Protein AF-A0A971FZC8-F1 (afdb_monomer)

Nearest PDB structures (foldseek):
  7na0-assembly1_B  TM=6.298E-01  e=9.331E-02  Geobacter sulfurreducens PCA
  4nme-assembly1_B  TM=6.524E-01  e=1.061E-01  Geobacter sulfurreducens PCA

Mean predicted aligned error: 11.78 Å

pLDDT: mean 74.74, std 16.63, range [38.25, 96.12]

Structure (mmCIF, N/CA/C/O backbone):
data_AF-A0A971FZC8-F1
#
_entry.id   AF-A0A971FZC8-F1
#
loop_
_atom_site.group_PDB
_atom_site.id
_atom_site.type_symbol
_atom_site.label_atom_id
_atom_site.label_alt_id
_atom_site.label_comp_id
_atom_site.label_asym_id
_atom_site.label_entity_id
_atom_site.label_seq_id
_atom_site.pdbx_PDB_ins_code
_atom_site.Ca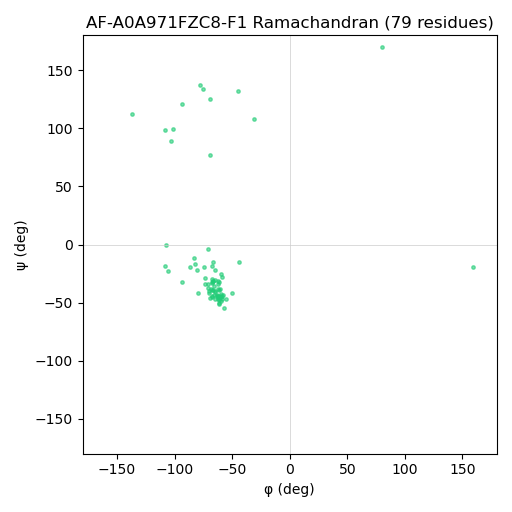rtn_x
_atom_site.Cartn_y
_atom_site.Cartn_z
_atom_site.occupancy
_atom_site.B_iso_or_equiv
_atom_site.auth_seq_id
_atom_site.auth_comp_id
_atom_site.auth_asym_id
_atom_site.auth_atom_id
_atom_site.pdbx_PDB_model_num
ATOM 1 N N . MET A 1 1 ? -29.219 3.026 16.185 1.00 56.72 1 MET A N 1
ATOM 2 C CA . MET A 1 1 ? 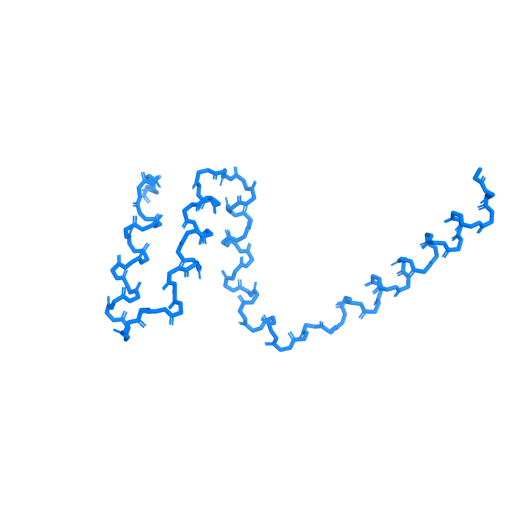-28.228 1.942 16.028 1.00 56.72 1 MET A CA 1
ATOM 3 C C . MET A 1 1 ? -28.195 1.196 17.352 1.00 56.72 1 MET A C 1
ATOM 5 O O . MET A 1 1 ? -27.956 1.841 18.364 1.00 56.72 1 MET A O 1
ATOM 9 N N . ALA A 1 2 ? -28.628 -0.067 17.398 1.00 62.09 2 ALA A N 1
ATOM 10 C CA . ALA A 1 2 ? -28.783 -0.777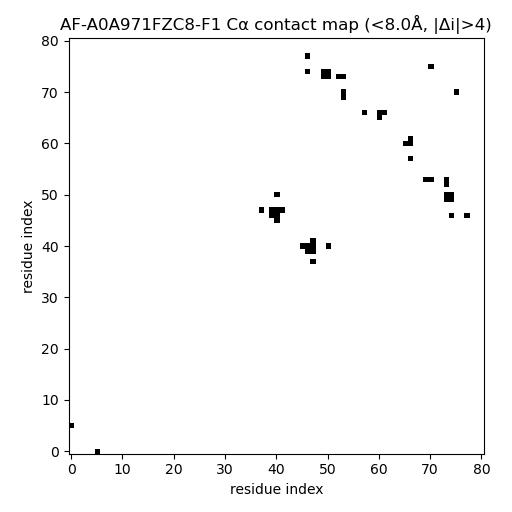 18.670 1.00 62.09 2 ALA A CA 1
ATOM 11 C C . ALA A 1 2 ? -27.391 -1.057 19.275 1.00 62.09 2 ALA A C 1
ATOM 13 O O . ALA A 1 2 ? -26.571 -1.651 18.577 1.00 62.09 2 ALA A O 1
ATOM 14 N N . PRO A 1 3 ? -27.107 -0.650 20.526 1.00 69.75 3 PRO A N 1
ATOM 15 C CA . PRO A 1 3 ? -25.772 -0.771 21.127 1.00 69.75 3 PRO A CA 1
ATOM 16 C C . PRO A 1 3 ? -25.253 -2.221 21.183 1.00 69.75 3 PRO A C 1
ATOM 18 O O . PRO A 1 3 ? -24.053 -2.441 21.063 1.00 69.75 3 PRO A O 1
ATOM 21 N N . ASP A 1 4 ? -26.157 -3.204 21.250 1.00 87.75 4 ASP A N 1
ATOM 22 C CA . ASP A 1 4 ? -25.848 -4.642 21.161 1.00 87.75 4 ASP A CA 1
ATOM 23 C C . ASP A 1 4 ? -25.184 -5.040 19.831 1.00 87.75 4 ASP A C 1
ATOM 25 O O . ASP A 1 4 ? -24.271 -5.866 19.797 1.00 87.75 4 ASP A O 1
ATOM 29 N N . LEU A 1 5 ? -25.612 -4.437 18.716 1.00 92.69 5 LEU A N 1
ATOM 30 C CA . LEU A 1 5 ? -25.066 -4.762 17.401 1.00 92.69 5 LEU A CA 1
ATOM 31 C C . LEU A 1 5 ? -23.620 -4.281 17.277 1.00 92.69 5 LEU A C 1
ATOM 33 O O . LEU A 1 5 ? -22.765 -5.047 16.842 1.00 92.69 5 LEU A O 1
ATOM 37 N N . GLU A 1 6 ? -23.346 -3.046 17.699 1.00 94.12 6 GLU A N 1
ATOM 38 C CA . GLU A 1 6 ? -21.994 -2.475 17.683 1.00 94.12 6 GLU A CA 1
ATOM 39 C C . GLU A 1 6 ? -21.030 -3.296 18.541 1.00 94.12 6 GLU A C 1
ATOM 41 O O . GLU A 1 6 ? -19.917 -3.616 18.119 1.00 94.12 6 GLU A O 1
ATOM 46 N N . GLU A 1 7 ? -21.476 -3.723 19.723 1.00 95.00 7 GLU A N 1
ATOM 47 C CA . GLU A 1 7 ? -20.670 -4.561 20.606 1.00 95.00 7 GLU A CA 1
ATOM 48 C C . GLU A 1 7 ? -20.341 -5.919 19.968 1.00 95.00 7 GLU A C 1
ATOM 50 O O . GLU A 1 7 ? -19.193 -6.377 20.007 1.00 95.00 7 GLU A O 1
ATOM 55 N N . ARG A 1 8 ? -21.324 -6.551 19.320 1.00 95.56 8 ARG A N 1
ATOM 56 C CA . ARG A 1 8 ? -21.142 -7.829 18.619 1.00 95.56 8 ARG A CA 1
ATOM 57 C C . ARG A 1 8 ? -20.239 -7.706 17.399 1.00 95.56 8 ARG A C 1
ATOM 59 O O . ARG A 1 8 ? -19.411 -8.592 17.175 1.00 95.56 8 ARG A O 1
ATOM 66 N N . VAL A 1 9 ? -20.362 -6.619 16.639 1.00 95.88 9 VAL A N 1
ATOM 67 C CA . VAL A 1 9 ? -19.471 -6.311 15.513 1.00 95.88 9 VAL A CA 1
ATOM 68 C C . VAL A 1 9 ? -18.040 -6.150 16.022 1.00 95.88 9 VAL A C 1
ATOM 70 O O . VAL A 1 9 ? -17.144 -6.849 15.548 1.00 95.88 9 VAL A O 1
ATOM 73 N N . ALA A 1 10 ? -17.827 -5.329 17.053 1.00 94.69 10 ALA A N 1
ATOM 74 C CA . ALA A 1 10 ? -16.504 -5.107 17.631 1.00 94.69 10 ALA A CA 1
ATOM 75 C C . ALA A 1 10 ? -15.890 -6.394 18.208 1.00 94.69 10 ALA A C 1
ATOM 77 O O . ALA A 1 10 ? -14.693 -6.646 18.053 1.00 94.69 10 ALA A O 1
ATOM 78 N N . LYS A 1 11 ? -16.700 -7.240 18.857 1.00 96.12 11 LYS A N 1
ATOM 79 C CA . LYS A 1 11 ? -16.262 -8.546 19.366 1.00 96.12 11 LYS A CA 1
ATOM 80 C C . LYS A 1 11 ? -15.817 -9.469 18.233 1.00 96.12 11 LYS A C 1
ATOM 82 O O . LYS A 1 11 ? -14.743 -10.056 18.329 1.00 96.12 11 LYS A O 1
ATOM 87 N N . THR A 1 12 ? -16.606 -9.551 17.167 1.00 95.25 12 THR A N 1
ATOM 88 C CA . THR A 1 12 ? -16.300 -10.385 15.997 1.00 95.25 12 THR A CA 1
ATOM 89 C C . THR A 1 12 ? -15.025 -9.907 15.302 1.00 95.25 12 THR A C 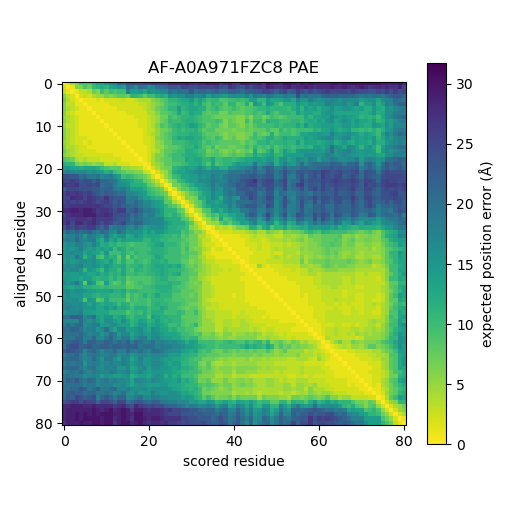1
ATOM 91 O O . THR A 1 12 ? -14.147 -10.713 15.012 1.00 95.25 12 THR A O 1
ATOM 94 N N . ALA A 1 13 ? -14.867 -8.593 15.115 1.00 91.44 13 ALA A N 1
ATOM 95 C CA . ALA A 1 13 ? -13.668 -8.009 14.516 1.00 91.44 13 ALA A CA 1
ATOM 96 C C . ALA A 1 13 ? -12.394 -8.351 15.309 1.00 91.44 13 ALA A C 1
ATOM 98 O O . ALA A 1 13 ? -11.398 -8.767 14.722 1.00 91.44 13 ALA A O 1
ATOM 99 N N . ARG A 1 14 ? -12.438 -8.256 16.647 1.00 93.19 14 ARG A N 1
ATOM 100 C CA . ARG A 1 14 ? -11.312 -8.649 17.515 1.00 93.19 14 ARG A CA 1
ATOM 101 C C . ARG A 1 14 ? -10.975 -10.136 17.407 1.00 93.19 14 ARG A C 1
ATOM 103 O O . ARG A 1 14 ? -9.802 -10.488 17.425 1.00 93.19 14 ARG A O 1
ATOM 110 N N . GLN A 1 15 ? -11.984 -10.999 17.282 1.00 93.25 15 GLN A N 1
ATOM 111 C CA . GLN A 1 15 ? -11.769 -12.436 17.093 1.00 93.25 15 GLN A CA 1
ATOM 1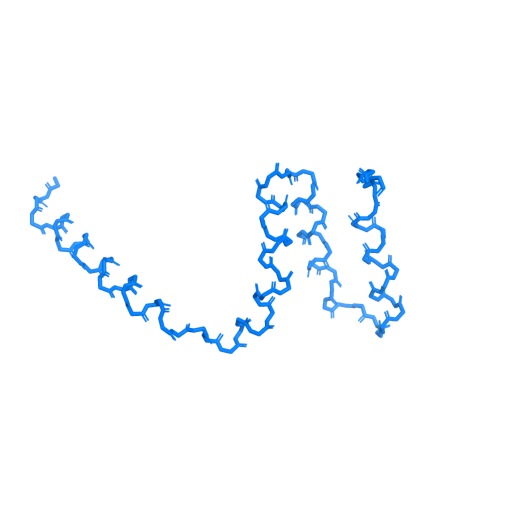12 C C . GLN A 1 15 ? -11.104 -12.737 15.746 1.00 93.25 15 GLN A C 1
ATOM 114 O O . GLN A 1 15 ? -10.166 -13.523 15.705 1.00 93.25 15 GLN A O 1
ATOM 119 N N . ILE A 1 16 ? -11.542 -12.083 14.665 1.00 89.25 16 ILE A N 1
ATOM 120 C CA . ILE A 1 16 ? -10.926 -12.223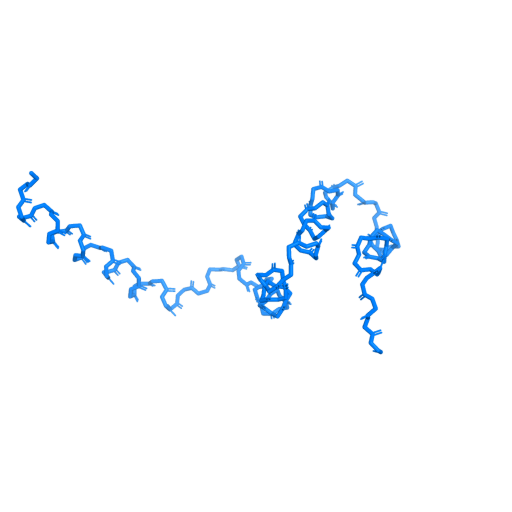 13.337 1.00 89.25 16 ILE A CA 1
ATOM 121 C C . ILE A 1 16 ? -9.467 -11.755 13.367 1.00 89.25 16 ILE A C 1
ATOM 123 O O . ILE A 1 16 ? -8.594 -12.465 12.876 1.00 89.25 16 ILE A O 1
ATOM 127 N N . ALA A 1 17 ? -9.192 -10.598 13.977 1.00 83.94 17 ALA A N 1
ATOM 128 C CA . ALA A 1 17 ? -7.834 -10.071 14.099 1.00 83.94 17 ALA A CA 1
ATOM 129 C C . ALA A 1 17 ? -6.906 -11.046 14.846 1.00 83.94 17 ALA A C 1
ATOM 131 O O . ALA A 1 17 ? -5.838 -11.373 14.340 1.00 83.94 17 ALA A O 1
ATOM 132 N N . ALA A 1 18 ? -7.356 -11.589 15.984 1.00 85.75 18 ALA A N 1
ATOM 133 C CA . ALA A 1 18 ? -6.584 -12.554 16.770 1.00 85.75 18 ALA A CA 1
ATOM 134 C C . ALA A 1 18 ? -6.291 -13.865 16.013 1.00 85.75 18 ALA A C 1
ATOM 136 O O . ALA A 1 18 ? -5.257 -14.487 16.235 1.00 85.75 18 ALA A O 1
ATOM 137 N N . LEU A 1 19 ? -7.186 -14.292 15.115 1.00 83.12 19 LEU A N 1
ATOM 138 C CA . LEU A 1 19 ? -6.958 -15.461 14.258 1.00 83.12 19 LEU A CA 1
ATOM 139 C C . LEU A 1 19 ? -5.940 -15.169 13.140 1.00 83.12 19 LEU A C 1
ATOM 141 O O . LEU A 1 19 ? -5.171 -16.052 12.769 1.00 83.12 19 LEU A O 1
ATOM 145 N N . GLY A 1 20 ? -5.913 -13.937 12.622 1.00 69.25 20 GLY A N 1
ATOM 146 C CA . GLY A 1 20 ? -5.020 -13.522 11.535 1.00 69.25 20 GLY A CA 1
ATOM 147 C C . GLY A 1 20 ? -3.555 -13.314 11.937 1.00 69.25 20 GLY A C 1
ATOM 148 O O . GLY A 1 20 ? -2.685 -13.356 11.073 1.00 69.25 20 GLY A O 1
ATOM 149 N N . GLU A 1 21 ? -3.253 -13.131 13.225 1.00 64.12 21 GLU A N 1
ATOM 150 C CA . GLU A 1 21 ? -1.880 -12.909 13.715 1.00 64.12 21 GLU A CA 1
ATOM 151 C C . GLU A 1 21 ? -0.958 -14.141 13.563 1.00 64.12 21 GLU A C 1
ATOM 153 O O . GLU A 1 21 ? 0.264 -13.997 13.584 1.00 64.12 21 GLU A O 1
ATOM 158 N N . GLY A 1 22 ? -1.517 -15.348 13.388 1.00 56.75 22 GLY A N 1
ATOM 159 C CA . GLY A 1 22 ? -0.759 -16.608 13.311 1.00 56.75 22 GLY A CA 1
ATOM 160 C C . GLY A 1 22 ? -0.620 -17.225 11.914 1.00 56.75 22 GLY A C 1
ATOM 161 O O . GLY A 1 22 ? 0.323 -17.979 11.673 1.00 56.75 22 GLY A O 1
ATOM 162 N N . GLU A 1 23 ? -1.515 -16.908 10.975 1.00 52.44 23 GLU A N 1
ATOM 163 C CA . GLU A 1 23 ? -1.462 -17.429 9.606 1.00 52.44 23 GLU A CA 1
ATOM 164 C C . GLU A 1 23 ? -0.933 -16.367 8.645 1.00 52.44 23 GLU A C 1
ATOM 166 O O . GLU A 1 23 ? -1.678 -15.659 7.966 1.00 52.44 23 GLU A O 1
ATOM 171 N N . SER A 1 24 ? 0.392 -16.337 8.489 1.00 49.03 24 SER A N 1
ATOM 172 C CA . SER A 1 24 ? 0.981 -15.844 7.244 1.00 49.03 24 SER A CA 1
ATOM 173 C C . SER A 1 24 ? 0.657 -16.855 6.138 1.00 49.03 24 SER A C 1
ATOM 175 O O . SER A 1 24 ? 1.457 -17.709 5.762 1.00 49.03 24 SER A O 1
ATOM 177 N N . THR A 1 25 ? -0.589 -16.810 5.659 1.00 44.69 25 THR A N 1
ATOM 178 C CA . THR A 1 25 ? -1.060 -17.571 4.497 1.00 44.69 25 THR A CA 1
ATOM 179 C C . THR A 1 25 ? 0.000 -17.440 3.413 1.00 44.69 25 THR A C 1
ATOM 181 O O . THR A 1 25 ? 0.433 -16.328 3.160 1.00 44.69 25 THR A O 1
ATOM 184 N N . SER A 1 26 ? 0.429 -18.530 2.774 1.00 47.06 26 SER A N 1
ATOM 185 C CA . SER A 1 26 ? 1.548 -18.611 1.810 1.00 47.06 26 SER A CA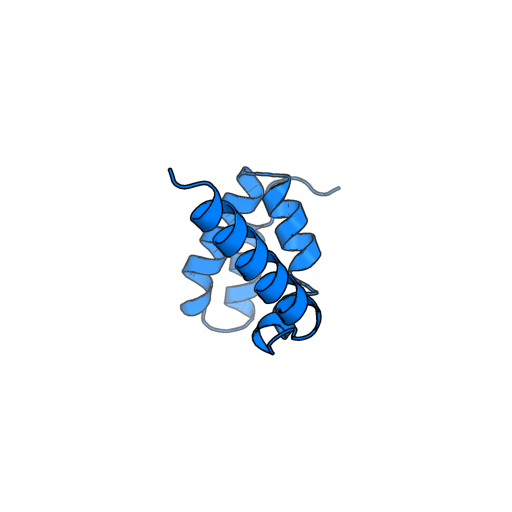 1
ATOM 186 C C . SER A 1 26 ? 1.646 -17.494 0.743 1.00 47.06 26 SER A C 1
ATOM 188 O O . SER A 1 26 ? 2.699 -17.341 0.128 1.00 47.06 26 SER A O 1
ATOM 190 N N . VAL A 1 27 ? 0.606 -16.689 0.516 1.00 46.62 27 VAL A N 1
ATOM 191 C CA . VAL A 1 27 ? 0.659 -15.420 -0.242 1.00 46.62 27 VAL A CA 1
ATOM 192 C C . VAL A 1 27 ? 1.631 -14.404 0.402 1.00 46.62 27 VAL A C 1
ATOM 194 O O . VAL A 1 27 ? 2.260 -13.594 -0.273 1.00 46.62 27 VAL A O 1
ATOM 197 N N . TYR A 1 28 ? 1.858 -14.528 1.709 1.00 46.72 28 TYR A N 1
ATOM 198 C CA . TYR A 1 28 ? 2.797 -13.778 2.539 1.00 46.72 28 TYR A CA 1
ATOM 199 C C . TYR A 1 28 ? 4.271 -14.134 2.275 1.00 46.72 28 TYR A C 1
ATOM 201 O O . TYR A 1 28 ? 5.166 -13.485 2.810 1.00 46.72 28 TYR A O 1
ATOM 209 N N . ARG A 1 29 ? 4.580 -15.114 1.411 1.00 41.00 29 ARG A N 1
ATOM 210 C CA . ARG A 1 29 ? 5.969 -15.366 0.979 1.00 41.00 29 ARG A CA 1
ATOM 211 C C . ARG A 1 29 ? 6.547 -14.186 0.178 1.00 41.00 29 ARG A C 1
ATOM 213 O O . ARG A 1 29 ? 7.757 -13.991 0.188 1.00 41.00 29 ARG A O 1
ATOM 220 N N . MET A 1 30 ? 5.683 -13.348 -0.412 1.00 40.97 30 MET A N 1
ATOM 221 C CA . MET A 1 30 ? 6.030 -12.019 -0.941 1.00 40.97 30 MET A CA 1
ATOM 222 C C . MET A 1 30 ? 6.048 -10.911 0.129 1.00 40.97 30 MET A C 1
ATOM 224 O O . MET A 1 30 ? 6.533 -9.819 -0.151 1.00 40.97 30 MET A O 1
ATOM 228 N N . SER A 1 31 ? 5.548 -11.149 1.348 1.00 49.94 31 SER A N 1
ATOM 229 C CA . SER A 1 31 ? 5.272 -10.116 2.364 1.00 49.94 31 SER A CA 1
ATOM 230 C C . SER A 1 31 ? 6.501 -9.516 3.048 1.00 49.94 31 SER A C 1
ATOM 232 O O . SER A 1 31 ? 6.452 -8.381 3.507 1.00 49.94 31 SER A O 1
ATOM 234 N N . TRP A 1 32 ? 7.601 -10.255 3.182 1.00 42.16 32 TRP A N 1
ATOM 235 C CA . TRP A 1 32 ? 8.765 -9.744 3.920 1.00 42.16 32 TRP A CA 1
ATOM 236 C C . TRP A 1 32 ? 9.609 -8.782 3.066 1.00 42.16 32 TRP A C 1
ATOM 238 O O . TRP A 1 32 ? 10.008 -7.723 3.551 1.00 42.16 32 TRP A O 1
ATOM 248 N N . ALA A 1 33 ? 9.817 -9.100 1.784 1.00 49.56 33 ALA A N 1
ATOM 249 C CA . ALA A 1 33 ? 10.409 -8.168 0.823 1.00 49.56 33 ALA A CA 1
ATOM 250 C C . ALA A 1 33 ? 9.473 -6.975 0.545 1.00 49.56 33 ALA A C 1
ATOM 252 O O . ALA A 1 33 ? 9.939 -5.853 0.351 1.00 49.56 33 ALA A O 1
ATOM 253 N N . SER A 1 34 ? 8.152 -7.197 0.595 1.00 54.12 34 SER A N 1
ATOM 254 C CA . SER A 1 34 ? 7.154 -6.144 0.401 1.00 54.12 34 SER A CA 1
ATOM 255 C C . SER A 1 34 ? 6.859 -5.305 1.640 1.00 54.12 34 SER A C 1
ATOM 257 O O . SER A 1 34 ? 6.371 -4.209 1.448 1.00 54.12 34 SER A O 1
ATOM 259 N N . GLY A 1 35 ? 7.207 -5.698 2.870 1.00 61.97 35 GLY A N 1
ATOM 260 C CA . GLY A 1 35 ? 6.952 -4.877 4.065 1.00 61.97 35 GLY A CA 1
ATOM 261 C C . GLY A 1 35 ? 7.593 -3.489 3.977 1.00 61.97 35 GLY A C 1
ATOM 262 O O . GLY A 1 35 ? 6.895 -2.485 3.985 1.00 61.97 35 GLY A O 1
ATOM 263 N N . ARG A 1 36 ? 8.911 -3.416 3.734 1.00 67.69 36 ARG A N 1
ATOM 264 C CA . ARG A 1 36 ? 9.606 -2.123 3.551 1.00 67.69 36 ARG A CA 1
ATOM 265 C C . ARG A 1 36 ? 9.179 -1.379 2.285 1.00 67.69 36 ARG A C 1
ATOM 267 O O . ARG A 1 36 ? 9.211 -0.152 2.252 1.00 67.69 36 ARG A O 1
ATOM 274 N N . LEU A 1 37 ? 8.816 -2.113 1.234 1.00 72.38 37 LEU A N 1
ATOM 275 C CA . LEU A 1 37 ? 8.339 -1.538 -0.023 1.00 72.38 37 LEU A CA 1
ATOM 276 C C . LEU A 1 37 ? 6.947 -0.907 0.148 1.00 72.38 37 LEU A C 1
ATOM 278 O O . LEU A 1 37 ? 6.705 0.195 -0.335 1.00 72.38 37 LEU A O 1
ATOM 282 N N . LEU A 1 38 ? 6.067 -1.587 0.882 1.00 74.50 38 LEU A N 1
ATOM 283 C CA . LEU A 1 38 ? 4.735 -1.145 1.275 1.00 74.50 38 LEU A CA 1
ATOM 284 C C . LEU A 1 38 ? 4.829 0.022 2.247 1.00 74.50 38 LEU A C 1
ATOM 286 O O . LEU A 1 38 ? 4.160 1.018 2.017 1.00 74.50 38 LEU A O 1
ATOM 290 N N . ASP A 1 39 ? 5.700 -0.034 3.255 1.00 77.81 39 ASP A N 1
ATOM 291 C CA . ASP A 1 39 ? 5.945 1.086 4.170 1.00 77.81 39 ASP A CA 1
ATOM 292 C C . ASP A 1 39 ? 6.411 2.331 3.399 1.00 77.81 39 ASP A C 1
ATOM 294 O O . ASP A 1 39 ? 5.900 3.432 3.607 1.00 77.81 39 ASP A O 1
ATOM 298 N N . ARG A 1 40 ? 7.323 2.158 2.430 1.00 76.12 40 ARG A N 1
ATOM 299 C CA . ARG A 1 40 ? 7.780 3.240 1.542 1.00 76.12 40 ARG A CA 1
ATOM 300 C C . ARG A 1 40 ? 6.654 3.767 0.649 1.00 76.12 40 ARG A C 1
ATOM 302 O O . ARG A 1 40 ? 6.546 4.975 0.463 1.00 76.12 40 ARG A O 1
ATOM 309 N N . ALA A 1 41 ? 5.799 2.892 0.125 1.00 81.00 41 ALA A N 1
ATOM 310 C CA . ALA A 1 41 ? 4.606 3.280 -0.627 1.00 81.00 41 ALA A CA 1
ATOM 311 C C . ALA A 1 41 ? 3.563 3.977 0.252 1.00 81.00 41 ALA A C 1
ATOM 313 O O . ALA A 1 41 ? 2.876 4.889 -0.202 1.00 81.00 41 ALA A O 1
ATOM 314 N N . MET A 1 42 ? 3.446 3.608 1.523 1.00 81.88 42 MET A N 1
ATOM 315 C CA . MET A 1 42 ? 2.558 4.296 2.450 1.00 81.88 42 MET A CA 1
ATOM 316 C C . MET A 1 42 ? 3.090 5.687 2.813 1.00 81.88 42 MET A C 1
ATOM 318 O O . MET A 1 42 ? 2.297 6.616 2.933 1.00 81.88 42 MET A O 1
ATOM 322 N N . ALA A 1 43 ? 4.414 5.851 2.895 1.00 85.88 43 ALA A N 1
ATOM 323 C CA . ALA A 1 43 ? 5.074 7.118 3.209 1.00 85.88 43 ALA A CA 1
ATOM 324 C C . ALA A 1 43 ? 5.200 8.099 2.024 1.00 85.88 43 ALA A C 1
ATOM 326 O O . ALA A 1 43 ? 5.371 9.296 2.251 1.00 85.88 43 ALA A O 1
ATOM 327 N N . ASN A 1 44 ? 5.146 7.625 0.773 1.00 85.06 44 ASN A N 1
ATOM 328 C CA . ASN A 1 44 ? 5.292 8.456 -0.427 1.00 85.06 44 ASN A CA 1
ATOM 329 C C . ASN A 1 44 ? 4.262 8.066 -1.505 1.00 85.06 44 ASN A C 1
ATOM 331 O O . ASN A 1 44 ? 4.356 7.004 -2.125 1.00 85.06 44 ASN A O 1
ATOM 335 N N . ASP A 1 45 ? 3.314 8.966 -1.776 1.00 85.38 45 ASP A N 1
ATOM 336 C CA . ASP A 1 45 ? 2.234 8.760 -2.751 1.00 85.38 45 ASP A CA 1
ATOM 337 C C . ASP A 1 45 ? 2.722 8.661 -4.208 1.00 85.38 45 ASP A C 1
ATOM 339 O O . ASP A 1 45 ? 2.145 7.916 -5.010 1.00 85.38 45 ASP A O 1
ATOM 343 N N . ALA A 1 46 ? 3.806 9.357 -4.567 1.00 85.44 46 ALA A N 1
ATOM 344 C CA . ALA A 1 46 ? 4.411 9.248 -5.895 1.00 85.44 46 ALA A CA 1
ATOM 345 C C . ALA A 1 46 ? 5.034 7.859 -6.090 1.00 85.44 46 ALA A C 1
ATOM 347 O O . ALA A 1 46 ? 4.794 7.198 -7.105 1.00 85.44 46 ALA A O 1
ATOM 348 N N . PHE A 1 47 ? 5.746 7.372 -5.072 1.00 84.31 47 PHE A N 1
ATOM 349 C CA . PHE A 1 47 ? 6.291 6.018 -5.054 1.00 84.31 47 PHE A CA 1
ATOM 350 C C . PHE A 1 47 ? 5.183 4.956 -5.097 1.00 84.31 47 PHE A C 1
ATOM 352 O O . PHE A 1 47 ? 5.259 4.027 -5.898 1.00 84.31 47 PHE A O 1
ATOM 359 N N . ARG A 1 48 ? 4.106 5.127 -4.315 1.00 85.88 48 ARG A N 1
ATOM 360 C CA . ARG A 1 48 ? 2.921 4.250 -4.343 1.00 85.88 48 ARG A CA 1
ATOM 361 C C . ARG A 1 48 ? 2.320 4.137 -5.735 1.00 85.88 48 ARG A C 1
ATOM 363 O O . ARG A 1 48 ? 2.023 3.039 -6.192 1.00 85.88 48 ARG A O 1
ATOM 370 N N . THR A 1 49 ? 2.144 5.275 -6.400 1.00 89.44 49 THR A N 1
ATOM 371 C CA . THR A 1 49 ? 1.529 5.335 -7.728 1.00 89.44 49 THR A CA 1
ATOM 372 C C . THR A 1 49 ? 2.361 4.571 -8.749 1.00 89.44 49 THR A C 1
ATOM 374 O O . THR A 1 49 ? 1.811 3.789 -9.523 1.00 89.44 49 THR A O 1
A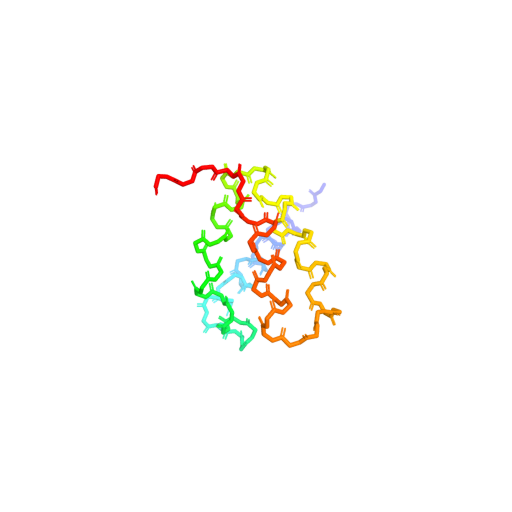TOM 377 N N . ARG A 1 50 ? 3.686 4.752 -8.746 1.00 85.94 50 ARG A N 1
ATOM 378 C CA . ARG A 1 50 ? 4.560 4.041 -9.685 1.00 85.94 50 ARG A CA 1
ATOM 379 C C . ARG A 1 50 ? 4.674 2.550 -9.369 1.00 85.94 50 ARG A C 1
ATOM 381 O O . ARG A 1 50 ? 4.629 1.748 -10.293 1.00 85.94 50 ARG A O 1
ATOM 388 N N . LEU A 1 51 ? 4.712 2.175 -8.089 1.00 86.44 51 LEU A N 1
ATOM 389 C CA . LEU A 1 51 ? 4.677 0.773 -7.668 1.00 86.44 51 LEU A CA 1
ATOM 390 C C . LEU A 1 51 ? 3.396 0.067 -8.135 1.00 86.44 51 LEU A C 1
ATOM 392 O O . LEU A 1 51 ? 3.466 -1.033 -8.671 1.00 86.44 51 LEU A O 1
ATOM 396 N N . LEU A 1 52 ? 2.228 0.697 -7.971 1.00 86.38 52 LEU A N 1
ATOM 397 C CA . LEU A 1 52 ? 0.959 0.119 -8.427 1.00 86.38 52 LEU A CA 1
ATOM 398 C C . LEU A 1 52 ? 0.889 0.005 -9.957 1.00 86.38 52 LEU A C 1
ATOM 400 O O . LEU A 1 52 ? 0.356 -0.978 -10.458 1.00 86.38 52 LEU A O 1
ATOM 404 N N . ARG A 1 53 ? 1.469 0.961 -10.696 1.00 87.50 53 ARG A N 1
ATOM 405 C CA . ARG A 1 53 ? 1.610 0.868 -12.162 1.00 87.50 53 ARG A CA 1
ATOM 406 C C . ARG A 1 53 ? 2.530 -0.276 -12.585 1.00 87.50 53 ARG A C 1
ATOM 408 O O . ARG A 1 53 ? 2.195 -0.995 -13.514 1.00 87.50 53 ARG A O 1
ATOM 415 N N . PHE A 1 54 ? 3.641 -0.483 -11.877 1.00 85.69 54 PHE A N 1
ATOM 416 C CA . PHE A 1 54 ? 4.522 -1.625 -12.120 1.00 85.69 54 PHE A CA 1
ATOM 417 C C . PHE A 1 54 ? 3.790 -2.960 -11.899 1.00 85.69 54 PHE A C 1
ATOM 419 O O . PHE A 1 54 ? 3.886 -3.860 -12.726 1.00 85.69 54 PHE A O 1
ATOM 426 N N . VAL A 1 55 ? 3.006 -3.078 -10.821 1.00 85.06 55 VAL A N 1
ATOM 427 C 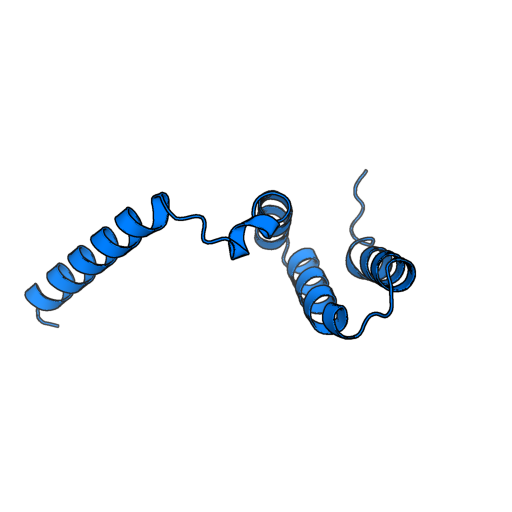CA . VAL A 1 55 ? 2.203 -4.283 -10.536 1.00 85.06 55 VAL A CA 1
ATOM 428 C C . VAL A 1 55 ? 1.155 -4.557 -11.623 1.00 85.06 55 VAL A C 1
ATOM 430 O O . VAL A 1 55 ? 0.893 -5.722 -11.909 1.00 85.06 55 VAL A O 1
ATOM 433 N N . ASP A 1 56 ? 0.583 -3.519 -12.239 1.00 86.00 56 ASP A N 1
ATOM 434 C CA . ASP A 1 56 ? -0.376 -3.650 -13.349 1.00 86.00 56 ASP A CA 1
ATOM 435 C C . ASP A 1 56 ? 0.270 -4.226 -14.621 1.00 86.00 56 ASP A C 1
ATOM 437 O O . ASP A 1 56 ? -0.321 -5.076 -15.284 1.00 86.00 56 ASP A O 1
ATOM 441 N N . VAL A 1 57 ? 1.510 -3.828 -14.935 1.00 86.12 57 VAL A N 1
ATOM 442 C CA . VAL A 1 57 ? 2.229 -4.311 -16.131 1.00 86.12 57 VAL A CA 1
ATOM 443 C C . VAL A 1 57 ? 2.995 -5.613 -15.899 1.00 86.12 57 VAL A C 1
ATOM 445 O O . VAL A 1 57 ? 3.280 -6.329 -16.852 1.00 86.12 57 VAL A O 1
ATOM 448 N N . PHE A 1 58 ? 3.290 -5.968 -14.647 1.00 82.88 58 PHE A N 1
ATOM 449 C CA . PHE A 1 58 ? 4.059 -7.166 -14.294 1.00 82.88 58 PHE A CA 1
ATOM 450 C C . PHE A 1 58 ? 3.565 -8.476 -14.950 1.00 82.88 58 PHE A C 1
ATOM 452 O O . PHE A 1 58 ? 4.408 -9.238 -15.420 1.00 82.88 58 PHE A O 1
ATOM 459 N N . PRO A 1 59 ? 2.248 -8.768 -15.051 1.00 83.88 59 PRO A N 1
ATOM 460 C CA . PRO A 1 59 ? 1.759 -10.027 -15.622 1.00 83.88 59 PRO A CA 1
ATOM 461 C C . PRO A 1 59 ? 2.033 -10.212 -17.119 1.00 83.88 59 PRO A C 1
ATOM 463 O O . PRO A 1 59 ? 1.857 -11.321 -17.620 1.00 83.88 59 PRO A O 1
ATOM 466 N N . VAL A 1 60 ? 2.394 -9.142 -17.835 1.00 86.06 60 VAL A N 1
ATOM 467 C CA . VAL A 1 60 ? 2.642 -9.173 -19.284 1.00 86.06 60 VAL A CA 1
ATOM 468 C C . VAL A 1 60 ? 4.125 -9.053 -19.649 1.00 86.06 60 VAL A C 1
ATOM 470 O O . VAL A 1 60 ? 4.438 -9.077 -20.837 1.00 86.06 60 VAL A O 1
ATOM 473 N N . LEU A 1 61 ? 5.020 -8.929 -18.661 1.00 85.62 61 LEU A N 1
ATOM 474 C CA . LEU A 1 61 ? 6.466 -8.840 -18.886 1.00 85.62 61 LEU A CA 1
ATOM 475 C C . LEU A 1 61 ? 7.043 -10.215 -19.234 1.00 85.62 61 LEU A C 1
ATOM 477 O O . LEU A 1 61 ? 6.740 -11.205 -18.563 1.00 85.62 61 LEU A O 1
ATOM 481 N N . ASP A 1 62 ? 7.877 -10.269 -20.272 1.00 85.00 62 ASP A N 1
ATOM 482 C CA . ASP A 1 62 ? 8.448 -11.521 -20.774 1.00 85.00 62 ASP A CA 1
ATOM 483 C C . ASP A 1 62 ? 9.897 -11.698 -20.300 1.00 85.00 62 ASP A C 1
ATOM 485 O O . ASP A 1 62 ? 10.844 -11.132 -20.848 1.00 85.00 62 ASP A O 1
ATOM 489 N N . GLY A 1 63 ? 10.065 -12.502 -19.251 1.00 82.31 63 GLY A N 1
ATOM 490 C CA . GLY A 1 63 ? 11.373 -12.870 -18.716 1.00 82.31 63 GLY A CA 1
ATOM 491 C C . GLY A 1 63 ? 12.027 -11.826 -17.804 1.00 82.31 63 GLY A C 1
ATOM 492 O O . GLY A 1 63 ? 11.584 -10.687 -17.655 1.00 82.31 63 GLY A O 1
ATOM 493 N N . ASP A 1 64 ? 13.112 -12.249 -17.156 1.00 81.00 64 ASP A N 1
ATOM 494 C CA . ASP A 1 64 ? 13.747 -11.502 -16.062 1.00 81.00 64 ASP A CA 1
ATOM 495 C C . ASP A 1 64 ? 14.343 -10.149 -16.503 1.00 81.00 64 ASP A C 1
ATOM 497 O O . ASP A 1 64 ? 14.365 -9.197 -15.723 1.00 81.00 64 ASP A O 1
ATOM 501 N N . GLU A 1 65 ? 14.801 -10.038 -17.754 1.00 81.75 65 GLU A N 1
ATOM 502 C CA . GLU A 1 65 ? 15.374 -8.804 -18.317 1.00 81.75 65 GLU A CA 1
ATOM 503 C C . GLU A 1 65 ? 14.306 -7.718 -18.520 1.00 81.75 65 GLU A C 1
ATOM 505 O O . GLU A 1 65 ? 14.527 -6.545 -18.209 1.00 81.75 65 GLU A O 1
ATOM 510 N N . ASP A 1 66 ? 13.116 -8.115 -18.975 1.00 80.88 66 ASP A N 1
ATOM 511 C CA . ASP A 1 66 ? 11.987 -7.210 -19.167 1.00 80.88 66 ASP A CA 1
ATOM 512 C C . ASP A 1 66 ? 11.443 -6.698 -17.826 1.00 80.88 66 ASP A C 1
ATOM 514 O O . ASP A 1 66 ? 11.143 -5.512 -17.666 1.00 80.88 66 ASP A O 1
ATOM 518 N N . VAL A 1 67 ? 11.417 -7.581 -16.824 1.00 81.06 67 VAL A N 1
ATOM 519 C CA . VAL A 1 67 ? 11.085 -7.243 -15.436 1.00 81.06 67 VAL A CA 1
ATOM 520 C C . VAL A 1 67 ? 12.081 -6.244 -14.849 1.00 81.06 67 VAL A C 1
ATOM 522 O O . VAL A 1 67 ? 11.652 -5.248 -14.268 1.00 81.06 67 VAL A O 1
ATOM 525 N N . ALA A 1 68 ? 13.389 -6.474 -15.001 1.00 80.81 68 ALA A N 1
ATOM 526 C CA . ALA A 1 68 ? 14.424 -5.585 -14.468 1.00 80.81 68 ALA A CA 1
ATOM 527 C C . ALA A 1 68 ? 14.338 -4.174 -15.071 1.00 80.81 68 ALA A C 1
ATOM 529 O O . ALA A 1 68 ? 14.335 -3.186 -14.337 1.00 80.81 68 ALA A O 1
ATOM 530 N N . ARG A 1 69 ? 14.158 -4.080 -16.392 1.00 81.56 69 ARG A N 1
ATOM 531 C CA . ARG A 1 69 ? 13.981 -2.805 -17.099 1.00 81.56 69 ARG A CA 1
ATOM 532 C C . ARG A 1 69 ? 12.756 -2.029 -16.612 1.00 81.56 69 ARG A C 1
ATOM 534 O O . ARG A 1 69 ? 12.859 -0.849 -16.288 1.00 81.56 69 ARG A O 1
ATOM 541 N N . HIS A 1 70 ? 11.599 -2.684 -16.507 1.00 81.62 70 HIS A N 1
ATOM 542 C CA . HIS A 1 70 ? 10.379 -2.027 -16.028 1.00 81.62 70 HIS A CA 1
ATOM 543 C C . HIS A 1 70 ? 10.459 -1.642 -14.549 1.00 81.62 70 HIS A C 1
ATOM 545 O O . HIS A 1 70 ? 9.836 -0.660 -14.140 1.00 81.62 70 HIS A O 1
ATOM 551 N N . LEU A 1 71 ? 11.219 -2.395 -13.751 1.00 79.56 71 LEU A N 1
ATOM 552 C CA . LEU A 1 71 ? 11.474 -2.072 -12.354 1.00 79.56 71 LEU A CA 1
ATOM 553 C C . LEU A 1 71 ? 12.270 -0.768 -12.234 1.00 79.56 71 LEU A C 1
ATOM 555 O O . LEU A 1 71 ? 11.872 0.100 -11.461 1.00 79.56 71 LEU A O 1
ATOM 559 N N . GLU A 1 72 ? 13.335 -0.609 -13.022 1.00 77.50 72 GLU A N 1
ATOM 560 C CA . GLU A 1 72 ? 14.125 0.627 -13.091 1.00 77.50 72 GLU A CA 1
ATOM 561 C C . GLU A 1 72 ? 13.262 1.803 -13.571 1.00 77.50 72 GLU A C 1
ATOM 563 O O . GLU A 1 72 ? 13.162 2.817 -12.890 1.00 77.50 72 GLU A O 1
ATOM 568 N N . GLU A 1 73 ? 12.528 1.653 -14.674 1.00 78.88 73 GLU A N 1
ATOM 569 C CA . GLU A 1 73 ? 11.696 2.729 -15.237 1.00 78.88 73 GLU A CA 1
ATOM 570 C C . GLU A 1 73 ? 10.585 3.223 -14.287 1.00 78.88 73 GLU A C 1
ATOM 572 O O . GLU A 1 73 ? 10.202 4.396 -14.319 1.00 78.88 73 GLU A O 1
ATOM 577 N N . HIS A 1 74 ? 10.037 2.339 -13.445 1.00 75.06 74 HIS A N 1
ATOM 578 C CA . HIS A 1 74 ? 8.958 2.688 -12.518 1.00 75.06 74 HIS A CA 1
ATOM 579 C C . HIS A 1 74 ? 9.468 3.091 -11.130 1.00 75.06 74 HIS A C 1
ATOM 581 O O . HIS A 1 74 ? 8.833 3.909 -10.454 1.00 75.06 74 HIS A O 1
ATOM 587 N N . LEU A 1 75 ? 10.572 2.516 -10.659 1.00 71.25 75 LEU A N 1
ATOM 588 C CA . LEU A 1 75 ? 11.024 2.696 -9.279 1.00 71.25 75 LEU A CA 1
ATOM 589 C C . LEU A 1 75 ? 12.272 3.576 -9.141 1.00 71.25 75 LEU A C 1
ATOM 591 O O . LEU A 1 75 ? 12.440 4.137 -8.054 1.00 71.25 75 LEU A O 1
ATOM 595 N N . ASP A 1 76 ? 13.056 3.789 -10.203 1.00 64.56 76 ASP A N 1
ATOM 596 C CA . ASP A 1 76 ? 14.116 4.801 -10.243 1.00 64.56 76 ASP A CA 1
ATOM 597 C C . ASP A 1 76 ? 13.600 6.117 -10.837 1.00 64.56 76 ASP A C 1
ATOM 599 O O . ASP A 1 76 ? 13.087 6.203 -11.949 1.00 64.56 76 ASP A O 1
ATOM 603 N N . GLY A 1 77 ? 13.704 7.183 -10.043 1.00 58.41 77 GLY A N 1
ATOM 604 C CA . GLY A 1 77 ? 13.191 8.508 -10.403 1.00 58.41 77 GLY A CA 1
ATOM 605 C C . GLY A 1 77 ? 12.962 9.434 -9.210 1.00 58.41 77 GLY A C 1
ATOM 606 O O . GLY A 1 77 ? 12.971 10.650 -9.372 1.00 58.41 77 GLY A O 1
ATOM 607 N N . ASP A 1 78 ? 12.853 8.884 -7.999 1.00 50.84 78 ASP A N 1
ATOM 608 C CA . ASP A 1 78 ? 12.957 9.668 -6.769 1.00 50.84 78 ASP A CA 1
ATOM 609 C C . ASP A 1 78 ? 14.292 9.317 -6.123 1.00 50.84 78 ASP A C 1
ATOM 611 O O . ASP A 1 78 ? 14.394 8.277 -5.468 1.00 50.84 78 ASP A O 1
ATOM 615 N N . GLY A 1 79 ? 15.295 10.172 -6.352 1.00 46.44 79 GLY A N 1
ATOM 616 C CA . GLY A 1 79 ? 16.651 10.045 -5.824 1.00 46.44 79 GLY A CA 1
ATOM 617 C C . GLY A 1 79 ? 16.697 9.361 -4.460 1.00 46.44 79 GLY A C 1
ATOM 618 O O . GLY A 1 79 ? 16.303 9.925 -3.438 1.00 46.44 79 GLY A O 1
ATOM 619 N N . VAL A 1 80 ? 17.182 8.127 -4.466 1.00 38.25 80 VAL A N 1
ATOM 620 C CA . VAL A 1 80 ? 17.888 7.569 -3.321 1.00 38.25 80 VAL A CA 1
ATOM 621 C C . VAL A 1 80 ? 19.297 8.176 -3.402 1.00 38.25 80 VAL A C 1
ATOM 623 O O . VAL A 1 80 ? 19.810 8.296 -4.517 1.00 38.25 80 VAL A O 1
ATOM 626 N N . PRO A 1 81 ? 19.918 8.635 -2.304 1.00 45.16 81 PRO A N 1
ATOM 627 C CA . PRO A 1 81 ? 21.369 8.779 -2.311 1.00 45.16 81 PRO A CA 1
ATOM 628 C C . PRO A 1 81 ? 22.059 7.453 -2.664 1.00 45.16 81 PRO A C 1
ATOM 630 O O . PRO A 1 81 ? 21.551 6.390 -2.240 1.00 45.16 81 PRO A O 1
#

Sequence (81 aa):
MAPDLEERVAKTARQIAALGEGESTSVYRMSWASGRLLDRAMANDAFRTRLLRFVDVFPVLDGDEDVARHLEEHLDGDGVP

Secondary structure (DSSP, 8-state):
--HHHHHHHHHHHHHHHHHHTT---GGGGGHHHHHHHHHHHHH-HHHHHHHHHHHHHGGG--HHHHHHHHHHHHHSSS---

Solvent-accessible surface area (backbone atoms only — not comparable to full-atom values): 4840 Å² total; per-residue (Å²): 131,63,70,69,56,57,51,51,50,54,51,50,51,53,52,53,52,66,58,53,78,74,56,76,53,77,78,44,74,58,42,70,76,37,47,66,52,47,52,47,27,72,75,30,68,70,56,30,53,29,52,53,52,42,62,69,50,53,86,76,49,73,59,73,69,47,47,52,53,50,46,44,70,44,66,57,83,70,85,70,134

Foldseek 3Di:
DDVVVVVVVVVVVVVVVVVVVPDPPCVCVVVPVCVVLVVVCVVDVLSVVLVVVLVVCVVVQDDDVSNVVSCCVSRPDPDDD

Radius of gyration: 18.9 Å; Cα contacts (8 Å, |Δi|>4): 24; chains: 1; bounding box: 50×29×42 Å